Protein AF-0000000075214463 (afdb_homodimer)

Nearest PDB structures (foldseek):
  6qws-assembly1_A  TM=5.560E-01  e=2.422E+00  Thermochaetoides thermophila
  6qv4-assembly1_A  TM=4.604E-01  e=2.422E+00  Thermochaetoides thermophila
  6qv3-assembly1_A  TM=4.302E-01  e=2.264E+00  Thermochaetoides thermophila
  3jcm-assembly1_N  TM=4.268E-01  e=4.739E+00  Saccharomyces cerevisiae S288C
  5zwo-assembly1_D  TM=4.775E-01  e=9.917E+00  Saccharomyces cerevisiae S288C

Secondary structure (DSSP, 8-state):
--HHHHHHHHHHHHHHHHHHHHHH-GGGSTTS--B-HHHHHHHTT-----BTTB-HHHHTHHHHHHHHHHHHTTSEEE-TTT--EEE-/--HHHHHHHHHHHHHHHHHHHHHH-GGGSTTS--B-HHHHHHHTT-----BTTB-HHHHTHHHHHHHHHHHHTTSEEE-TTT--EEE-

pLDDT: mean 97.72, std 1.67, range [87.88, 98.88]

Solvent-accessible surface area (backbone atoms only — not comparable to full-atom values): 9210 Å² total; per-residue (Å²): 136,65,46,35,60,53,27,36,50,52,49,52,51,47,51,52,50,50,50,52,50,38,74,71,31,75,52,13,32,70,85,41,84,28,39,45,64,68,57,55,40,52,54,33,24,68,62,87,45,81,41,91,92,9,34,57,77,48,24,44,21,38,56,48,29,52,52,48,51,40,30,73,72,61,51,30,44,66,43,86,86,81,57,14,34,22,38,92,135,64,45,35,59,54,28,37,50,53,49,49,50,48,51,50,49,51,50,52,49,38,74,70,29,74,53,14,32,68,85,40,84,29,38,47,63,69,57,56,39,51,56,33,25,68,62,88,46,80,39,92,91,9,34,54,78,47,23,43,22,38,54,46,28,50,50,50,53,39,30,74,72,63,52,30,44,66,43,85,86,79,56,14,34,22,38,91

Organism: NCBI:txid290054

Radius of gyration: 16.47 Å; Cα contacts (8 Å, |Δi|>4): 300; chains: 2; bounding box: 28×50×42 Å

Structure (mmCIF, N/CA/C/O backbone):
data_AF-0000000075214463-model_v1
#
loop_
_entity.id
_entity.type
_entity.pdbx_description
1 polymer 'Uncharacterized protein'
#
loop_
_atom_site.group_PDB
_atom_site.id
_atom_site.type_symbol
_atom_site.label_atom_id
_atom_site.label_alt_id
_atom_site.label_comp_id
_atom_site.label_asym_id
_atom_site.label_entity_id
_atom_site.label_seq_id
_atom_site.pdbx_PDB_ins_code
_atom_site.Cartn_x
_atom_site.Cartn_y
_atom_site.Cartn_z
_atom_site.occupancy
_atom_site.B_iso_or_equiv
_atom_site.auth_seq_id
_atom_site.auth_comp_id
_atom_site.auth_asym_id
_atom_site.auth_atom_id
_atom_site.pdbx_PDB_model_num
ATOM 1 N N . MET A 1 1 ? 4.648 4.508 21.531 1 87.88 1 MET A N 1
ATOM 2 C CA . MET A 1 1 ? 4.25 3.527 20.531 1 87.88 1 MET A CA 1
ATOM 3 C C . MET A 1 1 ? 5.281 3.455 19.406 1 87.88 1 MET A C 1
ATOM 5 O O . MET A 1 1 ? 5.844 4.477 19 1 87.88 1 MET A O 1
ATOM 9 N N . ASN A 1 2 ? 5.734 2.227 18.984 1 97.06 2 ASN A N 1
ATOM 10 C CA . ASN A 1 2 ? 6.633 2.059 17.844 1 97.06 2 ASN A CA 1
ATOM 11 C C . ASN A 1 2 ? 5.859 1.895 16.531 1 97.06 2 ASN A C 1
ATOM 13 O O . ASN A 1 2 ? 5.426 0.791 16.203 1 97.06 2 ASN A O 1
ATOM 17 N N . TYR A 1 3 ? 5.68 2.943 15.836 1 98.31 3 TYR A N 1
ATOM 18 C CA . TYR A 1 3 ? 4.828 2.994 14.656 1 98.31 3 TYR A CA 1
ATOM 19 C C . TYR A 1 3 ? 5.406 2.145 13.523 1 98.31 3 TYR A C 1
ATOM 21 O O . TYR A 1 3 ? 4.664 1.477 12.805 1 98.31 3 TYR A O 1
ATOM 29 N N . VAL A 1 4 ? 6.73 2.131 13.422 1 98.38 4 VAL A N 1
ATOM 30 C CA . VAL A 1 4 ? 7.387 1.334 12.391 1 98.38 4 VAL A CA 1
ATOM 31 C C . VAL A 1 4 ? 7.062 -0.145 12.594 1 98.38 4 VAL A C 1
ATOM 33 O O . VAL A 1 4 ? 6.68 -0.839 11.648 1 98.38 4 VAL A O 1
ATOM 36 N N . SER A 1 5 ? 7.164 -0.502 13.797 1 98.56 5 SER A N 1
ATOM 37 C CA . SER A 1 5 ? 6.93 -1.909 14.109 1 98.56 5 SER A CA 1
ATOM 38 C C . SER A 1 5 ? 5.477 -2.295 13.867 1 98.56 5 SER A C 1
ATOM 40 O O . SER A 1 5 ? 5.195 -3.357 13.305 1 98.56 5 SER A O 1
ATOM 42 N N . LYS A 1 6 ? 4.621 -1.431 14.297 1 98.62 6 LYS A N 1
ATOM 43 C CA . LYS A 1 6 ? 3.201 -1.729 14.125 1 98.62 6 LYS A CA 1
ATOM 44 C C . LYS A 1 6 ? 2.82 -1.749 12.648 1 98.62 6 LYS A C 1
ATOM 46 O O . LYS A 1 6 ? 2.076 -2.627 12.203 1 98.62 6 LYS A O 1
ATOM 51 N N . GLY A 1 7 ? 3.32 -0.829 11.891 1 98.75 7 GLY A N 1
ATOM 52 C CA . GLY A 1 7 ? 3.062 -0.822 10.461 1 98.75 7 GLY A CA 1
ATOM 53 C C . GLY A 1 7 ? 3.619 -2.041 9.75 1 98.75 7 GLY A C 1
ATOM 54 O O . GLY A 1 7 ? 2.953 -2.621 8.891 1 98.75 7 GLY A O 1
ATOM 55 N N . THR A 1 8 ? 4.809 -2.416 10.156 1 98.5 8 THR A N 1
ATOM 56 C CA . THR A 1 8 ? 5.43 -3.6 9.578 1 98.5 8 THR A CA 1
ATOM 57 C C . THR A 1 8 ? 4.59 -4.844 9.852 1 98.5 8 THR A C 1
ATOM 59 O O . THR A 1 8 ? 4.434 -5.695 8.977 1 98.5 8 THR A O 1
ATOM 62 N N . GLU A 1 9 ? 4.066 -4.898 11.039 1 98.69 9 GLU A N 1
ATOM 63 C CA . GLU A 1 9 ? 3.213 -6.027 11.391 1 98.69 9 GLU A CA 1
ATOM 64 C C . GLU A 1 9 ? 1.96 -6.07 10.523 1 98.69 9 GLU A C 1
ATOM 66 O O . GLU A 1 9 ? 1.545 -7.141 10.07 1 98.69 9 GLU A O 1
ATOM 71 N N . LEU A 1 10 ? 1.381 -4.961 10.32 1 98.81 10 LEU A N 1
ATOM 72 C CA . LEU A 1 10 ? 0.191 -4.895 9.477 1 98.81 10 LEU A CA 1
ATOM 73 C C . LEU A 1 10 ? 0.532 -5.227 8.031 1 98.81 10 LEU A C 1
ATOM 75 O O . LEU A 1 10 ? -0.232 -5.914 7.348 1 98.81 10 LEU A O 1
ATOM 79 N N . CYS A 1 11 ? 1.697 -4.766 7.578 1 98.81 11 CYS A N 1
ATOM 80 C CA . CYS A 1 11 ? 2.145 -5.109 6.23 1 98.81 11 CYS A CA 1
ATOM 81 C C . CYS A 1 11 ? 2.361 -6.613 6.094 1 98.81 11 CYS A C 1
ATOM 83 O O . CYS A 1 11 ? 2.006 -7.203 5.074 1 98.81 11 CYS A O 1
ATOM 85 N N . LEU A 1 12 ? 2.904 -7.207 7.105 1 98.62 12 LEU A N 1
ATOM 86 C CA . LEU A 1 12 ? 3.123 -8.648 7.078 1 98.62 12 LEU A CA 1
ATOM 87 C C . LEU A 1 12 ? 1.796 -9.398 7.07 1 98.62 12 LEU A C 1
ATOM 89 O O . LEU A 1 12 ? 1.67 -10.438 6.426 1 98.62 12 LEU A O 1
ATOM 93 N N . ALA A 1 13 ? 0.862 -8.867 7.762 1 98.88 13 ALA A N 1
ATOM 94 C CA . ALA A 1 13 ? -0.467 -9.477 7.742 1 98.88 13 ALA A CA 1
ATOM 95 C C . ALA A 1 13 ? -1.084 -9.398 6.348 1 98.88 13 ALA A C 1
ATOM 97 O O . ALA A 1 13 ? -1.732 -10.344 5.895 1 98.88 13 ALA A O 1
ATOM 98 N N . ILE A 1 14 ? -0.872 -8.32 5.68 1 98.88 14 ILE A N 1
ATOM 99 C CA . ILE A 1 14 ? -1.401 -8.164 4.328 1 98.88 14 ILE A CA 1
ATOM 100 C C . ILE A 1 14 ? -0.676 -9.109 3.377 1 98.88 14 ILE A C 1
ATOM 102 O O . ILE A 1 14 ? -1.3 -9.727 2.508 1 98.88 14 ILE A O 1
ATOM 106 N N . LYS A 1 15 ? 0.61 -9.203 3.566 1 98.88 15 LYS A N 1
ATOM 107 C CA . LYS A 1 15 ? 1.362 -10.148 2.746 1 98.88 15 LYS A CA 1
ATOM 108 C C . LYS A 1 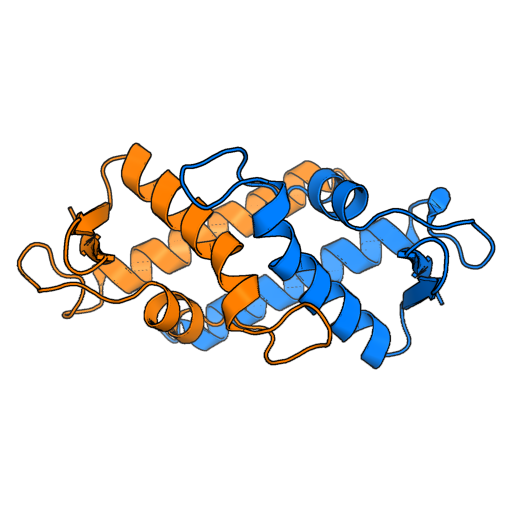15 ? 0.809 -11.562 2.889 1 98.88 15 LYS A C 1
ATOM 110 O O . LYS A 1 15 ? 0.649 -12.273 1.896 1 98.88 15 LYS A O 1
ATOM 115 N N . GLU A 1 16 ? 0.545 -11.93 4.094 1 98.81 16 GLU A N 1
ATOM 116 C CA . GLU A 1 16 ? -0.028 -13.25 4.336 1 98.81 16 GLU A CA 1
ATOM 117 C C . GLU A 1 16 ? -1.406 -13.383 3.693 1 98.81 16 GLU A C 1
ATOM 119 O O . GLU A 1 16 ? -1.752 -14.438 3.16 1 98.81 16 GLU A O 1
ATOM 124 N N . LEU A 1 17 ? -2.162 -12.352 3.797 1 98.88 17 LEU A N 1
ATOM 125 C CA . LEU A 1 17 ? -3.49 -12.336 3.193 1 98.88 17 LEU A CA 1
ATOM 126 C C . LEU A 1 17 ? -3.404 -12.539 1.685 1 98.88 17 LEU A C 1
ATOM 128 O O . LEU A 1 17 ? -4.148 -13.344 1.118 1 98.88 17 LEU A O 1
ATOM 132 N N . VAL A 1 18 ? -2.51 -11.82 1.04 1 98.88 18 VAL A N 1
ATOM 133 C CA . VAL A 1 18 ? -2.35 -11.898 -0.409 1 98.88 18 VAL A CA 1
ATOM 134 C C . VAL A 1 18 ? -1.896 -13.297 -0.809 1 98.88 18 VAL A C 1
ATOM 136 O O . VAL A 1 18 ? -2.426 -13.883 -1.758 1 98.88 18 VAL A O 1
ATOM 139 N N . PHE A 1 19 ? -0.957 -13.805 -0.072 1 98.88 19 PHE A N 1
ATOM 140 C CA . PHE A 1 19 ? -0.477 -15.148 -0.379 1 98.88 19 PHE A CA 1
ATOM 141 C C . PHE A 1 19 ? -1.588 -16.172 -0.201 1 98.88 19 PHE A C 1
ATOM 143 O O . PHE A 1 19 ? -1.732 -17.094 -1.016 1 98.88 19 PHE A O 1
ATOM 150 N N . ASP A 1 20 ? -2.338 -16.062 0.846 1 98.88 20 ASP A N 1
ATOM 151 C CA . ASP A 1 20 ? -3.461 -16.969 1.092 1 98.88 20 ASP A CA 1
ATOM 152 C C . ASP A 1 20 ? -4.488 -16.891 -0.034 1 98.88 20 ASP A C 1
ATOM 154 O O . ASP A 1 20 ? -5.012 -17.906 -0.482 1 98.88 20 ASP A O 1
ATOM 158 N N . TYR A 1 21 ? -4.812 -15.68 -0.484 1 98.88 21 TYR A N 1
ATOM 159 C CA . TYR A 1 21 ? -5.711 -15.5 -1.62 1 98.88 21 TYR A CA 1
ATOM 160 C C . TYR A 1 21 ? -5.199 -16.25 -2.844 1 98.88 21 TYR A C 1
ATOM 162 O O . TYR A 1 21 ? -5.945 -17 -3.475 1 98.88 21 TYR A O 1
ATOM 170 N N . MET A 1 22 ? -3.932 -16.031 -3.119 1 98.75 22 MET A N 1
ATOM 171 C CA . MET A 1 22 ? -3.365 -16.641 -4.324 1 98.75 22 MET A CA 1
ATOM 172 C C . MET A 1 22 ? -3.35 -18.156 -4.215 1 98.75 22 MET A C 1
ATOM 174 O O . MET A 1 22 ? -3.637 -18.859 -5.191 1 98.75 22 MET A O 1
ATOM 178 N N . LYS A 1 23 ? -3.078 -18.656 -3.043 1 98.31 23 LYS A N 1
ATOM 179 C CA . LYS A 1 23 ? -3.047 -20.109 -2.816 1 98.31 23 LYS A CA 1
ATOM 180 C C . LYS A 1 23 ? -4.422 -20.719 -3.043 1 98.31 23 LYS A C 1
ATOM 182 O O . LYS A 1 23 ? -4.527 -21.859 -3.492 1 98.31 23 LYS A O 1
ATOM 187 N N . ASN A 1 24 ? -5.402 -19.906 -2.818 1 98.12 24 ASN A N 1
ATOM 188 C CA . ASN A 1 24 ? -6.754 -20.453 -2.867 1 98.12 24 ASN A CA 1
ATOM 189 C C . ASN A 1 24 ? -7.488 -20.031 -4.133 1 98.12 24 ASN A C 1
ATOM 191 O O . ASN A 1 24 ? -8.68 -20.312 -4.293 1 98.12 24 ASN A O 1
ATOM 195 N N . SER A 1 25 ? -6.906 -19.344 -4.934 1 97.69 25 SER A N 1
ATOM 196 C CA . SER A 1 25 ? -7.473 -18.938 -6.219 1 97.69 25 SER A CA 1
ATOM 197 C C . SER A 1 25 ? -7.074 -19.906 -7.32 1 97.69 25 SER A C 1
ATOM 199 O O . SER A 1 25 ? -5.887 -20.078 -7.617 1 97.69 25 SER A O 1
ATOM 201 N N . PRO A 1 26 ? -8.039 -20.469 -8 1 97.62 26 PRO A N 1
ATOM 202 C CA . PRO A 1 26 ? -7.691 -21.391 -9.086 1 97.62 26 PRO A CA 1
ATOM 203 C C . PRO A 1 26 ? -6.898 -20.719 -10.203 1 97.62 26 PRO A C 1
ATOM 205 O O . PRO A 1 26 ? -6.07 -21.359 -10.852 1 97.62 26 PRO A O 1
ATOM 208 N N . ASP A 1 27 ? -7.043 -19.484 -10.422 1 98 27 ASP A N 1
ATOM 209 C CA . ASP A 1 27 ? -6.383 -18.734 -11.484 1 98 27 ASP A CA 1
ATOM 210 C C . ASP A 1 27 ? -4.914 -18.484 -11.148 1 98 27 ASP A C 1
ATOM 212 O O . ASP A 1 27 ? -4.129 -18.109 -12.023 1 98 27 ASP A O 1
ATOM 216 N N . CYS A 1 28 ? -4.535 -18.719 -9.898 1 98.38 28 CYS A N 1
ATOM 217 C CA . CYS A 1 28 ? -3.156 -18.484 -9.477 1 98.38 28 CYS A CA 1
ATOM 218 C C . CYS A 1 28 ? -2.441 -19.797 -9.203 1 98.38 28 CYS A C 1
ATOM 220 O O . CYS A 1 28 ? -1.307 -19.797 -8.719 1 98.38 28 CYS A O 1
ATOM 222 N N . ALA A 1 29 ? -3.111 -20.891 -9.516 1 97.75 29 ALA A N 1
ATOM 223 C CA . ALA A 1 29 ? -2.521 -22.203 -9.25 1 97.75 29 ALA A CA 1
ATOM 224 C C . ALA A 1 29 ? -1.209 -22.375 -10.016 1 97.75 29 ALA A C 1
ATOM 226 O O . ALA A 1 29 ? -0.957 -21.672 -10.992 1 97.75 29 ALA A O 1
ATOM 227 N N . VAL A 1 30 ? -0.388 -23.328 -9.648 1 96.69 30 VAL A N 1
ATOM 228 C CA . VAL A 1 30 ? 0.958 -23.578 -10.156 1 96.69 30 VAL A CA 1
ATOM 229 C C . VAL A 1 30 ? 0.915 -23.734 -11.68 1 96.69 30 VAL A C 1
ATOM 231 O O . VAL A 1 30 ? 1.796 -23.25 -12.391 1 96.69 30 VAL A O 1
ATOM 234 N N . TYR A 1 31 ? -0.085 -24.266 -12.258 1 94.94 31 TYR A N 1
ATOM 235 C CA . TYR A 1 31 ? -0.129 -24.547 -13.688 1 94.94 31 TYR A CA 1
ATOM 236 C C . TYR A 1 31 ? -1.122 -23.625 -14.398 1 94.94 31 TYR A C 1
ATOM 238 O O . TYR A 1 31 ? -1.447 -23.844 -15.562 1 94.94 31 TYR A O 1
ATOM 246 N N . ALA A 1 32 ? -1.645 -22.75 -13.672 1 97.38 32 ALA A N 1
ATOM 247 C CA . ALA A 1 32 ? -2.592 -21.812 -14.273 1 97.38 32 ALA A CA 1
ATOM 248 C C . ALA A 1 32 ? -1.863 -20.672 -14.977 1 97.38 32 ALA A C 1
ATOM 250 O O . ALA A 1 32 ? -0.644 -20.531 -14.844 1 97.38 32 ALA A O 1
ATOM 251 N N . ASP A 1 33 ? -2.508 -19.844 -15.688 1 96.69 33 ASP A N 1
ATOM 252 C CA . ASP A 1 33 ? -1.944 -18.719 -16.422 1 96.69 33 ASP A CA 1
ATOM 253 C C . ASP A 1 33 ? -1.495 -17.609 -15.469 1 96.69 33 ASP A C 1
ATOM 255 O O . ASP A 1 33 ? -0.559 -16.875 -15.773 1 96.69 33 ASP A O 1
ATOM 259 N N . GLY A 1 34 ? -2.146 -17.5 -14.32 1 98.38 34 GLY A N 1
ATOM 260 C CA . GLY A 1 34 ? -1.849 -16.438 -13.383 1 98.38 34 GLY A CA 1
ATOM 261 C C . GLY A 1 34 ? -2.816 -15.273 -13.469 1 98.38 34 GLY A C 1
ATOM 262 O O . GLY A 1 34 ? -3.723 -15.273 -14.305 1 98.38 34 GLY A O 1
ATOM 263 N N . LEU A 1 35 ? -2.668 -14.352 -12.562 1 98.62 35 LEU A N 1
ATOM 264 C CA . LEU A 1 35 ? -3.488 -13.148 -12.516 1 98.62 35 LEU A CA 1
ATOM 265 C C . LEU A 1 35 ? -2.621 -11.898 -12.617 1 98.62 35 LEU A C 1
ATOM 267 O O . LEU A 1 35 ? -1.496 -11.875 -12.109 1 98.62 35 LEU A O 1
ATOM 271 N N . LYS A 1 36 ? -3.189 -10.898 -13.211 1 98 36 LYS A N 1
ATOM 272 C CA . LYS A 1 36 ? -2.547 -9.586 -13.172 1 98 36 LYS A CA 1
ATOM 273 C C . LYS A 1 36 ? -2.539 -9.023 -11.758 1 98 36 LYS A C 1
ATOM 275 O O . LYS A 1 36 ? -3.473 -9.258 -10.984 1 98 36 LYS A O 1
ATOM 280 N N . GLN A 1 37 ? -1.529 -8.25 -11.492 1 97.31 37 GLN A N 1
ATOM 281 C CA . GLN A 1 37 ? -1.415 -7.684 -10.156 1 97.31 37 GLN A CA 1
ATOM 282 C C . GLN A 1 37 ? -2.637 -6.836 -9.812 1 97.31 37 GLN A C 1
ATOM 284 O O . GLN A 1 37 ? -3.045 -6.773 -8.648 1 97.31 37 GLN A O 1
ATOM 289 N N . ALA A 1 38 ? -3.252 -6.133 -10.828 1 97.75 38 ALA A N 1
ATOM 290 C CA . ALA A 1 38 ? -4.426 -5.301 -10.578 1 97.75 38 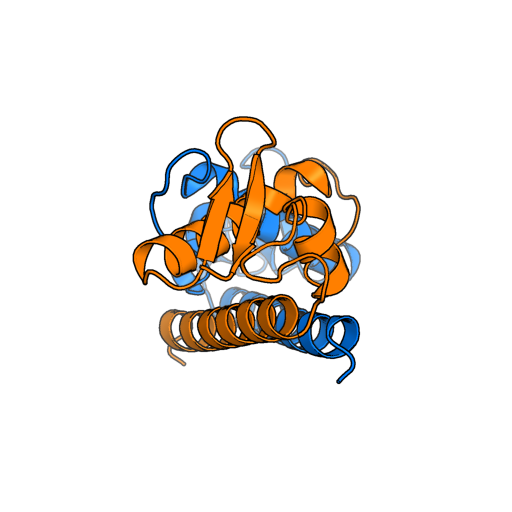ALA A CA 1
ATOM 291 C C . ALA A 1 38 ? -5.566 -6.129 -9.992 1 97.75 38 ALA A C 1
ATOM 293 O O . ALA A 1 38 ? -6.277 -5.668 -9.094 1 97.75 38 ALA A O 1
ATOM 294 N N . GLU A 1 39 ? -5.758 -7.281 -10.516 1 98 39 GLU A N 1
ATOM 295 C CA . GLU A 1 39 ? -6.812 -8.164 -10.016 1 98 39 GLU A CA 1
ATOM 296 C C . GLU A 1 39 ? -6.531 -8.609 -8.586 1 98 39 GLU A C 1
ATOM 298 O O . GLU A 1 39 ? -7.422 -8.586 -7.738 1 98 39 GLU A O 1
ATOM 303 N N . ILE A 1 40 ? -5.348 -9.016 -8.312 1 98.62 40 ILE A N 1
ATOM 304 C CA . ILE A 1 40 ? -4.953 -9.422 -6.965 1 98.62 40 ILE A CA 1
ATOM 305 C C . ILE A 1 40 ? -5.148 -8.258 -5.996 1 98.62 40 ILE A C 1
ATOM 307 O O . ILE A 1 40 ? -5.691 -8.43 -4.902 1 98.62 40 ILE A O 1
ATOM 311 N N . PHE A 1 41 ? -4.73 -7.078 -6.41 1 98.69 41 PHE A N 1
ATOM 312 C CA . PHE A 1 41 ? -4.828 -5.84 -5.645 1 98.69 41 PHE A CA 1
ATOM 313 C C . PHE A 1 41 ? -6.27 -5.578 -5.223 1 98.69 41 PHE A C 1
ATOM 315 O O . PHE A 1 41 ? -6.535 -5.281 -4.059 1 98.69 41 PHE A O 1
ATOM 322 N N . ARG A 1 42 ? -7.242 -5.738 -6.137 1 98.06 42 ARG A N 1
ATOM 323 C CA . ARG A 1 42 ? -8.648 -5.461 -5.887 1 98.06 42 ARG A CA 1
ATOM 324 C C . ARG A 1 42 ? -9.297 -6.582 -5.082 1 98.06 42 ARG A C 1
ATOM 326 O O . ARG A 1 42 ? -10.07 -6.324 -4.156 1 98.06 42 ARG A O 1
ATOM 333 N N . GLN A 1 43 ? -8.906 -7.805 -5.359 1 98.38 43 GLN A N 1
ATOM 334 C CA . GLN A 1 43 ? -9.523 -8.961 -4.711 1 98.38 43 GLN A CA 1
ATOM 335 C C . GLN A 1 43 ? -9.055 -9.102 -3.268 1 98.38 43 GLN A C 1
ATOM 337 O O . GLN A 1 43 ? -9.672 -9.82 -2.479 1 98.38 43 GLN A O 1
ATOM 342 N N . CYS A 1 44 ? -8.031 -8.367 -2.959 1 98.75 44 CYS A N 1
ATOM 343 C CA . CYS A 1 44 ? -7.539 -8.398 -1.586 1 98.75 44 CYS A CA 1
ATOM 344 C C . CYS A 1 44 ? -7.922 -7.121 -0.845 1 98.75 44 CYS A C 1
ATOM 346 O O . CYS A 1 44 ? -7.461 -6.887 0.274 1 98.75 44 CYS A O 1
ATOM 348 N N . GLY A 1 45 ? -8.648 -6.184 -1.473 1 98.44 45 GLY A N 1
ATOM 349 C CA . GLY A 1 45 ? -9.219 -5.031 -0.788 1 98.44 45 GLY A CA 1
ATOM 350 C C . GLY A 1 45 ? -8.195 -3.945 -0.505 1 98.44 45 GLY A C 1
ATOM 351 O O . GLY A 1 45 ? -8.328 -3.203 0.47 1 98.44 45 GLY A O 1
ATOM 352 N N . LEU A 1 46 ? -7.199 -3.846 -1.351 1 98.69 46 LEU A N 1
ATOM 353 C CA . LEU A 1 46 ? -6.07 -2.977 -1.037 1 98.69 46 LEU A CA 1
ATOM 354 C C . LEU A 1 46 ? -6.172 -1.659 -1.8 1 98.69 46 LEU A C 1
ATOM 356 O O . LEU A 1 46 ? -5.324 -0.78 -1.643 1 98.69 46 LEU A O 1
ATOM 360 N N . ASP A 1 47 ? -7.223 -1.556 -2.609 1 98.06 47 ASP A N 1
ATOM 361 C CA . ASP A 1 47 ? -7.449 -0.395 -3.465 1 98.06 47 ASP A CA 1
ATOM 362 C C . ASP A 1 47 ? -8.234 0.688 -2.723 1 98.06 47 ASP A C 1
ATOM 364 O O . ASP A 1 47 ? -9.336 0.441 -2.242 1 98.06 47 ASP A O 1
ATOM 368 N N . TRP A 1 48 ? -7.695 1.898 -2.686 1 97.5 48 TRP A N 1
ATOM 369 C CA . TRP A 1 48 ? -8.367 3.002 -2.006 1 97.5 48 TRP A CA 1
ATOM 370 C C . TRP A 1 48 ? -9.359 3.688 -2.938 1 97.5 48 TRP A C 1
ATOM 372 O O . TRP A 1 48 ? -10.148 4.531 -2.502 1 97.5 48 TRP A O 1
ATOM 382 N N . GLY A 1 49 ? -9.328 3.33 -4.199 1 96.38 49 GLY A N 1
ATOM 383 C CA . GLY A 1 49 ? -10.109 4.047 -5.191 1 96.38 49 GLY A CA 1
ATOM 384 C C . GLY A 1 49 ? -9.328 5.145 -5.891 1 96.38 49 GLY A C 1
ATOM 385 O O . GLY A 1 49 ? -8.102 5.062 -6.004 1 96.38 49 GLY A O 1
ATOM 386 N N . GLU A 1 50 ? -10.047 6.113 -6.496 1 97.25 50 GLU A N 1
ATOM 387 C CA . GLU A 1 50 ? -9.43 7.152 -7.312 1 97.25 50 GLU A CA 1
ATOM 388 C C . GLU A 1 50 ? -9.273 8.453 -6.527 1 97.25 50 GLU 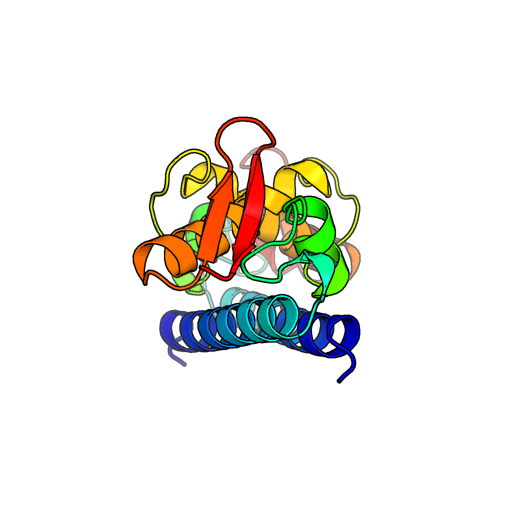A C 1
ATOM 390 O O . GLU A 1 50 ? -10.258 9.008 -6.031 1 97.25 50 GLU A O 1
ATOM 395 N N . TYR A 1 51 ? -8.031 8.945 -6.449 1 96.44 51 TYR A N 1
ATOM 396 C CA . TYR A 1 51 ? -7.707 10.227 -5.836 1 96.44 51 TYR A CA 1
ATOM 397 C C . TYR A 1 51 ? -6.742 11.023 -6.707 1 96.44 51 TYR A C 1
ATOM 399 O O . TYR A 1 51 ? -6.031 10.453 -7.539 1 96.44 51 TYR A O 1
ATOM 407 N N . PRO A 1 52 ? -6.75 12.352 -6.527 1 93.44 52 PRO A N 1
ATOM 408 C CA . PRO A 1 52 ? -5.754 13.141 -7.254 1 93.44 52 PRO A CA 1
ATOM 409 C C . PRO A 1 52 ? -4.324 12.695 -6.957 1 93.44 52 PRO A C 1
ATOM 411 O O . PRO A 1 52 ? -3.947 12.547 -5.793 1 93.44 52 PRO A O 1
ATOM 414 N N . ASN A 1 53 ? -3.537 12.352 -8.031 1 91.88 53 ASN A N 1
ATOM 415 C CA . ASN A 1 53 ? -2.141 11.938 -7.98 1 91.88 53 ASN A CA 1
ATOM 416 C C . ASN A 1 53 ? -1.984 10.57 -7.309 1 91.88 53 ASN A C 1
ATOM 418 O O . ASN A 1 53 ? -0.899 10.234 -6.836 1 91.88 53 ASN A O 1
ATOM 422 N N . ALA A 1 54 ? -3.043 9.859 -7.141 1 96.38 54 ALA A N 1
ATOM 423 C CA . ALA A 1 54 ? -3.01 8.516 -6.559 1 96.38 54 ALA A CA 1
ATOM 424 C C . ALA A 1 54 ? -4.156 7.66 -7.09 1 96.38 54 ALA A C 1
ATOM 426 O O . ALA A 1 54 ? -5.008 7.211 -6.32 1 96.38 54 ALA A O 1
ATOM 427 N N . THR A 1 55 ? -4.062 7.43 -8.391 1 97.19 55 THR A N 1
ATOM 428 C CA . THR A 1 55 ? -5.07 6.574 -9.008 1 97.19 55 THR A CA 1
ATOM 429 C C . THR A 1 55 ? -4.867 5.117 -8.602 1 97.19 55 THR A C 1
ATOM 431 O O . THR A 1 55 ? -3.805 4.75 -8.102 1 97.19 55 THR A O 1
ATOM 434 N N . SER A 1 56 ? -5.922 4.387 -8.867 1 96.44 56 SER A N 1
ATOM 435 C CA . SER A 1 56 ? -5.812 2.955 -8.609 1 96.44 56 SER A CA 1
ATOM 436 C C . SER A 1 56 ? -4.594 2.359 -9.305 1 96.44 56 SER A C 1
ATOM 438 O O . SER A 1 56 ? -3.881 1.538 -8.727 1 96.44 56 SER A O 1
ATOM 440 N N . SER A 1 57 ? -4.293 2.783 -10.5 1 95.69 57 SER A N 1
ATOM 441 C CA . SER A 1 57 ? -3.182 2.264 -11.289 1 95.69 57 SER A CA 1
ATOM 442 C C . SER A 1 57 ? -1.84 2.633 -10.672 1 95.69 57 SER A C 1
ATOM 444 O O . SER A 1 57 ? -0.917 1.817 -10.641 1 95.69 57 SER A O 1
ATOM 446 N N . ASN A 1 58 ? -1.719 3.822 -10.094 1 96.12 58 ASN A N 1
ATOM 447 C CA . ASN A 1 58 ? -0.474 4.262 -9.477 1 96.12 58 ASN A CA 1
ATOM 448 C C . ASN A 1 58 ? -0.247 3.576 -8.133 1 96.12 58 ASN A C 1
ATOM 450 O O . ASN A 1 58 ? 0.894 3.303 -7.754 1 96.12 58 ASN A O 1
ATOM 454 N N . GLN A 1 59 ? -1.328 3.316 -7.477 1 97.88 59 GLN A N 1
ATOM 455 C CA . GLN A 1 59 ? -1.254 2.721 -6.145 1 97.88 59 GLN A CA 1
ATOM 456 C C . GLN A 1 59 ? -0.669 1.313 -6.203 1 97.88 59 GLN A C 1
ATOM 458 O O . GLN A 1 59 ? -0.102 0.83 -5.223 1 97.88 59 GLN A O 1
ATOM 463 N N . GLN A 1 60 ? -0.767 0.691 -7.309 1 97.44 60 GLN A N 1
ATOM 464 C CA . GLN A 1 60 ? -0.479 -0.733 -7.445 1 97.44 60 GLN A CA 1
ATOM 465 C C . GLN A 1 60 ? 1.014 -1.009 -7.301 1 97.44 60 GLN A C 1
ATOM 467 O O . GLN A 1 60 ? 1.423 -2.156 -7.105 1 97.44 60 GLN A O 1
ATOM 472 N N . TYR A 1 61 ? 1.85 -0.068 -7.387 1 97.75 61 TYR A N 1
ATOM 473 C CA . TYR A 1 61 ? 3.277 -0.297 -7.195 1 97.75 61 TYR A CA 1
ATOM 474 C C . TYR A 1 61 ? 3.561 -0.849 -5.805 1 97.75 61 TYR A C 1
ATOM 476 O O . TYR A 1 61 ? 4.516 -1.604 -5.609 1 97.75 61 TYR A O 1
ATOM 484 N N . TRP A 1 62 ? 2.668 -0.512 -4.906 1 98.5 62 TRP A N 1
ATOM 485 C CA . TRP A 1 62 ? 2.838 -0.997 -3.541 1 98.5 62 TRP A CA 1
ATOM 486 C C . TRP A 1 62 ? 2.631 -2.506 -3.469 1 98.5 62 TRP A C 1
ATOM 488 O O . TRP A 1 62 ? 3.424 -3.219 -2.85 1 98.5 62 TRP A O 1
ATOM 498 N N . ILE A 1 63 ? 1.578 -3.031 -4.129 1 98.44 63 ILE A N 1
ATOM 499 C CA . ILE A 1 63 ? 1.375 -4.477 -4.102 1 98.44 63 ILE A CA 1
ATOM 500 C C . ILE A 1 63 ? 2.424 -5.16 -4.977 1 98.44 63 ILE A C 1
ATOM 502 O O . ILE A 1 63 ? 2.805 -6.305 -4.719 1 98.44 63 ILE A O 1
ATOM 506 N N . VAL A 1 64 ? 2.969 -4.496 -6.012 1 98.38 64 VAL A N 1
ATOM 507 C CA . VAL A 1 64 ? 4.047 -5.09 -6.797 1 98.38 64 VAL A CA 1
ATOM 508 C C . VAL A 1 64 ? 5.238 -5.398 -5.887 1 98.38 64 VAL A C 1
ATOM 510 O O . VAL A 1 64 ? 5.828 -6.477 -5.973 1 98.38 64 VAL A O 1
ATOM 513 N N . ALA A 1 65 ? 5.59 -4.469 -5.031 1 98.62 65 ALA A N 1
ATOM 514 C CA . ALA A 1 65 ? 6.695 -4.691 -4.102 1 98.62 65 ALA A CA 1
ATOM 515 C C . ALA A 1 65 ? 6.414 -5.883 -3.191 1 98.62 65 ALA A C 1
ATOM 517 O O . ALA A 1 65 ? 7.293 -6.715 -2.963 1 98.62 65 ALA A O 1
ATOM 518 N N . LEU A 1 66 ? 5.219 -5.961 -2.729 1 98.75 66 LEU A N 1
ATOM 519 C CA . LEU A 1 66 ? 4.801 -7.082 -1.896 1 98.75 66 LEU A CA 1
ATOM 520 C C . LEU A 1 66 ? 4.934 -8.398 -2.652 1 98.75 66 LEU A C 1
ATOM 522 O O . LEU A 1 66 ? 5.445 -9.383 -2.111 1 98.75 66 LEU A O 1
ATOM 526 N N . LEU A 1 67 ? 4.457 -8.43 -3.904 1 98.75 67 LEU A N 1
ATOM 527 C CA . LEU A 1 67 ? 4.527 -9.633 -4.727 1 98.75 67 LEU A CA 1
ATOM 528 C C . LEU A 1 67 ? 5.977 -10.008 -5.02 1 98.75 67 LEU A C 1
ATOM 530 O O . LEU A 1 67 ? 6.324 -11.188 -5.043 1 98.75 67 LEU A O 1
ATOM 534 N N . ARG A 1 68 ? 6.824 -9.016 -5.172 1 98.69 68 ARG A N 1
ATOM 535 C CA . ARG A 1 68 ? 8.242 -9.273 -5.367 1 98.69 68 ARG A CA 1
ATOM 536 C C . ARG A 1 68 ? 8.875 -9.875 -4.113 1 98.69 68 ARG A C 1
ATOM 538 O O . ARG A 1 68 ? 9.766 -10.719 -4.199 1 98.69 68 ARG A O 1
ATOM 545 N N . GLU A 1 69 ? 8.438 -9.359 -2.975 1 98.38 69 GLU A N 1
ATOM 546 C CA . GLU A 1 69 ? 8.891 -9.953 -1.722 1 98.38 69 GLU A CA 1
ATOM 547 C C . GLU A 1 69 ? 8.516 -11.43 -1.646 1 98.38 69 GLU A C 1
ATOM 549 O O . GLU A 1 69 ? 9.352 -12.273 -1.31 1 98.38 69 GLU A O 1
ATOM 554 N N . LEU A 1 70 ? 7.277 -11.766 -1.962 1 98.69 70 LEU A N 1
ATOM 555 C CA . LEU A 1 70 ? 6.828 -13.156 -1.988 1 98.69 70 LEU A CA 1
ATOM 556 C C . LEU A 1 70 ? 7.629 -13.969 -3 1 98.69 70 LEU A C 1
ATOM 558 O O . LEU A 1 70 ? 7.934 -15.141 -2.762 1 98.69 70 LEU A O 1
ATOM 562 N N . GLU A 1 71 ? 7.914 -13.328 -4.133 1 98.62 71 GLU A N 1
ATOM 563 C CA . GLU A 1 71 ? 8.727 -13.984 -5.152 1 98.62 71 GLU A CA 1
ATOM 564 C C . GLU A 1 71 ? 10.125 -14.297 -4.629 1 98.62 71 GLU A C 1
ATOM 566 O O . GLU A 1 71 ? 10.641 -15.398 -4.84 1 98.62 71 GLU A O 1
ATOM 571 N N . SER A 1 72 ? 10.695 -13.398 -3.959 1 97.88 72 SER A N 1
ATOM 572 C CA . SER A 1 72 ? 12.031 -13.586 -3.4 1 97.88 72 SER A CA 1
ATOM 573 C C . SER A 1 72 ? 12.047 -14.711 -2.367 1 97.88 72 SER A C 1
ATOM 575 O O . SER A 1 72 ? 13.07 -15.352 -2.154 1 97.88 72 SER A O 1
ATOM 577 N N . GLU A 1 73 ? 10.977 -14.922 -1.748 1 98.12 73 GLU A N 1
ATOM 578 C CA . GLU A 1 73 ? 10.82 -15.984 -0.759 1 98.12 73 GLU A CA 1
ATOM 579 C C . GLU A 1 73 ? 10.555 -17.328 -1.43 1 98.12 73 GLU A C 1
ATOM 581 O O . GLU A 1 73 ? 10.438 -18.359 -0.754 1 98.12 73 GLU A O 1
ATOM 586 N N . GLY A 1 74 ? 10.383 -17.297 -2.848 1 98.31 74 GLY A N 1
ATOM 587 C CA . GLY A 1 74 ? 10.164 -18.516 -3.596 1 98.31 74 GLY A CA 1
ATOM 588 C C . GLY A 1 74 ? 8.727 -19 -3.549 1 98.31 74 GLY A C 1
ATOM 589 O O . GLY A 1 74 ? 8.453 -20.188 -3.807 1 98.31 74 GLY A O 1
ATOM 590 N N . LYS A 1 75 ? 7.762 -18.125 -3.201 1 98.69 75 LYS A N 1
ATOM 591 C CA . LYS A 1 75 ? 6.379 -18.531 -2.979 1 98.69 75 LYS A CA 1
ATOM 592 C C . LYS A 1 75 ? 5.531 -18.312 -4.227 1 98.69 75 LYS A C 1
ATOM 594 O O . LYS A 1 75 ? 4.598 -19.062 -4.496 1 98.69 75 LYS A O 1
ATOM 599 N N . VAL A 1 76 ? 5.863 -17.203 -4.91 1 98.75 76 VAL A N 1
ATOM 600 C CA . VAL A 1 76 ? 5.125 -16.875 -6.129 1 98.75 76 VAL A CA 1
ATOM 601 C C . VAL A 1 76 ? 6.102 -16.625 -7.273 1 98.75 76 VAL A C 1
ATOM 603 O O . VAL A 1 76 ? 7.312 -16.516 -7.055 1 98.75 76 VAL A O 1
ATOM 606 N N . GLN A 1 77 ? 5.582 -16.578 -8.492 1 98.44 77 GLN A N 1
ATOM 607 C CA . GLN A 1 77 ? 6.375 -16.25 -9.672 1 98.44 77 GLN A CA 1
ATOM 608 C C . GLN A 1 77 ? 5.574 -15.406 -10.664 1 98.44 77 GLN A C 1
ATOM 610 O O . GLN A 1 77 ? 4.344 -15.43 -10.648 1 98.44 77 GLN A O 1
ATOM 615 N N . ARG A 1 78 ? 6.289 -14.719 -11.43 1 97.81 78 ARG A N 1
ATOM 616 C CA . ARG A 1 78 ? 5.715 -13.859 -12.461 1 97.81 78 ARG A CA 1
ATOM 617 C C . ARG A 1 78 ? 6.102 -14.344 -13.852 1 97.81 78 ARG A C 1
ATOM 619 O O . ARG A 1 78 ? 7.277 -14.609 -14.117 1 97.81 78 ARG A O 1
ATOM 626 N N . ASP A 1 79 ? 5.152 -14.516 -14.648 1 96.38 79 ASP A N 1
ATOM 627 C CA . ASP A 1 79 ? 5.461 -14.812 -16.047 1 96.38 79 ASP A CA 1
ATOM 628 C C . ASP A 1 79 ? 6.027 -13.594 -16.75 1 96.38 79 ASP A C 1
ATOM 630 O O . ASP A 1 79 ? 5.422 -12.516 -16.734 1 96.38 79 ASP A O 1
ATOM 634 N N . VAL A 1 80 ? 7.086 -13.695 -17.484 1 93.25 80 VAL A N 1
ATOM 635 C CA . VAL A 1 80 ? 7.828 -12.578 -18.062 1 93.25 80 VAL A CA 1
ATOM 636 C C . VAL A 1 80 ? 7.043 -11.977 -19.219 1 93.25 80 VAL A C 1
ATOM 638 O O . VAL A 1 80 ? 7.012 -10.758 -19.391 1 93.25 80 VAL A O 1
ATOM 641 N N . ASP A 1 81 ? 6.324 -12.742 -19.922 1 94.62 81 ASP A N 1
ATOM 642 C CA . ASP A 1 81 ? 5.637 -12.281 -21.125 1 94.62 81 ASP A CA 1
ATOM 643 C C . ASP A 1 81 ? 4.266 -11.695 -20.781 1 94.62 81 ASP A C 1
ATOM 645 O O . ASP A 1 81 ? 3.947 -10.57 -21.172 1 94.62 81 ASP A O 1
ATOM 649 N N . SER A 1 82 ? 3.539 -12.398 -19.984 1 96 82 SER A N 1
ATOM 650 C CA . SER A 1 82 ? 2.17 -11.992 -19.688 1 96 82 SER A CA 1
ATOM 651 C C . SER A 1 82 ? 2.125 -11.031 -18.5 1 96 82 SER A C 1
ATOM 653 O O . SER A 1 82 ? 1.111 -10.367 -18.281 1 96 82 SER A O 1
ATOM 655 N N . LYS A 1 83 ? 3.162 -11.086 -17.719 1 96.31 83 LYS A N 1
ATOM 656 C CA . LYS A 1 83 ? 3.307 -10.273 -16.516 1 96.31 83 LYS A CA 1
ATOM 657 C C . LYS A 1 83 ? 2.311 -10.703 -15.438 1 96.31 83 LYS A C 1
ATOM 659 O O . LYS A 1 83 ? 2.002 -9.93 -14.531 1 96.31 83 LYS A O 1
ATOM 664 N N . LYS A 1 84 ? 1.733 -11.93 -15.562 1 98.62 84 LYS A N 1
ATOM 665 C CA . LYS A 1 84 ? 0.792 -12.477 -14.594 1 98.62 84 LYS A CA 1
ATOM 666 C C . LYS A 1 84 ? 1.525 -13.195 -13.461 1 98.62 84 LYS A C 1
ATOM 668 O O . LYS A 1 84 ? 2.654 -13.656 -13.648 1 98.62 84 LYS A O 1
ATOM 673 N N . TRP A 1 85 ? 0.857 -13.227 -12.328 1 98.75 85 TRP A N 1
ATOM 674 C CA . TRP A 1 85 ? 1.425 -13.812 -11.117 1 98.75 85 TRP A CA 1
ATOM 675 C C . TRP A 1 85 ? 0.699 -15.102 -10.742 1 98.75 85 TRP A C 1
ATOM 677 O O . TRP A 1 85 ? -0.527 -15.18 -10.844 1 98.75 85 TRP A O 1
ATOM 687 N N . ARG A 1 86 ? 1.461 -16.062 -10.281 1 98.69 86 ARG A N 1
ATOM 688 C CA . ARG A 1 86 ? 0.891 -17.328 -9.812 1 98.69 86 ARG A CA 1
ATOM 689 C C . ARG A 1 86 ? 1.772 -17.953 -8.742 1 98.69 86 ARG A C 1
ATOM 691 O O . ARG A 1 86 ? 2.891 -17.5 -8.5 1 98.69 86 ARG A O 1
ATOM 698 N N . ILE A 1 87 ? 1.203 -18.969 -8.109 1 98.69 87 ILE A N 1
ATOM 699 C CA . ILE A 1 87 ? 1.938 -19.719 -7.094 1 98.69 87 ILE A CA 1
ATOM 700 C C . ILE A 1 87 ? 3.107 -20.453 -7.742 1 98.69 87 ILE A C 1
ATOM 702 O O . ILE A 1 87 ? 2.99 -20.969 -8.859 1 98.69 87 ILE A O 1
ATOM 706 N N . LYS A 1 88 ? 4.176 -20.5 -7.086 1 97.44 88 LYS A N 1
ATOM 707 C CA . LYS A 1 88 ? 5.332 -21.25 -7.566 1 97.44 88 LYS A CA 1
ATOM 708 C C . LYS A 1 88 ? 5.23 -22.719 -7.164 1 97.44 88 LYS A C 1
ATOM 710 O O . LYS A 1 88 ? 4.75 -23.047 -6.074 1 97.44 88 LYS A O 1
ATOM 715 N N . MET B 1 1 ? -13.492 -17.531 3.047 1 88.12 1 MET B N 1
ATOM 716 C CA . MET B 1 1 ? -12.922 -16.297 3.564 1 88.12 1 MET B CA 1
ATOM 717 C C . MET B 1 1 ? -13.188 -15.133 2.607 1 88.12 1 MET B C 1
ATOM 719 O O . MET B 1 1 ? -13.133 -15.305 1.388 1 88.12 1 MET B O 1
ATOM 723 N N . ASN B 1 2 ? -13.695 -13.969 3.104 1 97.06 2 ASN B N 1
ATOM 724 C CA . ASN B 1 2 ? -13.867 -12.766 2.289 1 97.06 2 ASN B CA 1
ATOM 725 C C . ASN B 1 2 ? -12.609 -11.906 2.289 1 97.06 2 ASN B C 1
ATOM 727 O O . ASN B 1 2 ? -12.398 -11.109 3.205 1 97.06 2 ASN B O 1
ATOM 731 N N . TYR B 1 3 ? -11.805 -12.055 1.306 1 98.31 3 TYR B N 1
ATOM 732 C CA . TYR B 1 3 ? -10.484 -11.438 1.238 1 98.31 3 TYR B CA 1
ATOM 733 C C . TYR B 1 3 ? -10.602 -9.922 1.117 1 98.31 3 TYR B C 1
ATOM 735 O O . TYR B 1 3 ? -9.805 -9.18 1.706 1 98.31 3 TYR B O 1
ATOM 743 N N . VAL B 1 4 ? -11.617 -9.469 0.389 1 98.38 4 VAL B N 1
ATOM 744 C CA . VAL B 1 4 ? -11.828 -8.031 0.228 1 98.38 4 VAL B CA 1
ATOM 745 C C . VAL B 1 4 ? -12.086 -7.391 1.59 1 98.38 4 VAL B C 1
ATOM 747 O O . VAL B 1 4 ? -11.477 -6.375 1.931 1 98.38 4 VAL B O 1
ATOM 750 N N . SER B 1 5 ? -12.898 -8.047 2.295 1 98.56 5 SER B N 1
ATOM 751 C CA . SER B 1 5 ? -13.266 -7.504 3.6 1 98.56 5 SER B CA 1
ATOM 752 C C . SER B 1 5 ? -12.078 -7.5 4.551 1 98.56 5 SER B C 1
ATOM 754 O O . SER B 1 5 ? -11.852 -6.527 5.273 1 98.56 5 SER B O 1
ATOM 756 N N . LYS B 1 6 ? -11.367 -8.578 4.523 1 98.62 6 LYS B N 1
ATOM 757 C CA . LYS B 1 6 ? -10.219 -8.672 5.418 1 98.62 6 LYS B CA 1
ATOM 758 C C . LYS B 1 6 ? -9.141 -7.656 5.039 1 98.62 6 LYS B C 1
ATOM 760 O O . LYS B 1 6 ? -8.555 -7.012 5.91 1 98.62 6 LYS B O 1
ATOM 765 N N . GLY B 1 7 ? -8.891 -7.508 3.787 1 98.75 7 GLY B N 1
ATOM 766 C CA . GLY B 1 7 ? -7.93 -6.512 3.34 1 98.75 7 GLY B CA 1
ATOM 767 C C . GLY B 1 7 ? -8.344 -5.09 3.682 1 98.75 7 GLY B C 1
ATOM 768 O O . GLY B 1 7 ? -7.516 -4.289 4.121 1 98.75 7 GLY B O 1
ATOM 769 N N . THR B 1 8 ? -9.617 -4.828 3.516 1 98.5 8 THR B N 1
ATOM 770 C CA . THR B 1 8 ? -10.148 -3.51 3.846 1 98.5 8 THR B CA 1
ATOM 771 C C . THR B 1 8 ? -9.961 -3.209 5.332 1 98.5 8 THR B C 1
ATOM 773 O O . THR B 1 8 ? -9.609 -2.086 5.703 1 98.5 8 THR B O 1
ATOM 776 N N . GLU B 1 9 ? -10.172 -4.219 6.117 1 98.69 9 GLU B N 1
ATOM 777 C CA . GLU B 1 9 ? -9.984 -4.051 7.555 1 98.69 9 GLU B CA 1
ATOM 778 C C . GLU B 1 9 ? -8.531 -3.723 7.887 1 98.69 9 GLU B C 1
ATOM 780 O O . GLU B 1 9 ? -8.258 -2.863 8.727 1 98.69 9 GLU B O 1
ATOM 785 N N . LEU B 1 10 ? -7.645 -4.402 7.27 1 98.81 10 LEU B N 1
ATOM 786 C CA . LEU B 1 10 ? -6.227 -4.141 7.496 1 98.81 10 LEU B CA 1
ATOM 787 C C . LEU B 1 10 ? -5.84 -2.758 6.984 1 98.81 10 LEU B C 1
ATOM 789 O O . LEU B 1 10 ? -5.059 -2.049 7.625 1 98.81 10 LEU B O 1
ATOM 793 N N . CYS B 1 11 ? -6.418 -2.359 5.852 1 98.81 11 CYS B N 1
ATOM 794 C CA . CYS B 1 11 ? -6.176 -1.019 5.332 1 98.81 11 CYS B CA 1
ATOM 795 C C . CYS B 1 11 ? -6.691 0.044 6.293 1 98.81 11 CYS B C 1
ATOM 797 O O . CYS B 1 11 ? -6.035 1.063 6.512 1 98.81 11 CYS B O 1
ATOM 799 N N . LEU B 1 12 ? -7.828 -0.203 6.867 1 98.69 12 LEU B N 1
ATOM 800 C CA . LEU B 1 12 ? -8.391 0.742 7.828 1 98.69 12 LEU B CA 1
ATOM 801 C C . LEU B 1 12 ? -7.527 0.826 9.078 1 98.69 12 LEU B C 1
ATOM 803 O O . LEU B 1 12 ? -7.379 1.901 9.664 1 98.69 12 LEU B O 1
ATOM 807 N N . ALA B 1 13 ? -6.98 -0.274 9.438 1 98.88 13 ALA B N 1
ATOM 808 C CA . ALA B 1 13 ? -6.066 -0.266 10.578 1 98.88 13 ALA B CA 1
ATOM 809 C C . ALA B 1 13 ? -4.82 0.56 10.273 1 98.88 13 ALA B C 1
ATOM 811 O O . ALA B 1 13 ? -4.324 1.284 11.141 1 98.88 13 ALA B O 1
ATOM 812 N N . ILE B 1 14 ? -4.355 0.477 9.094 1 98.88 14 ILE B N 1
ATOM 813 C CA . ILE B 1 14 ? -3.18 1.249 8.703 1 98.88 14 ILE B CA 1
ATOM 814 C C . ILE B 1 14 ? -3.531 2.734 8.648 1 98.88 14 ILE B C 1
ATOM 816 O O . ILE B 1 14 ? -2.742 3.58 9.078 1 98.88 14 ILE B O 1
ATOM 820 N N . LYS B 1 15 ? -4.695 3.008 8.125 1 98.88 15 LYS B N 1
ATOM 821 C CA . LYS B 1 15 ? -5.141 4.398 8.109 1 98.88 15 LYS B CA 1
ATOM 822 C C . LYS B 1 15 ? -5.16 4.984 9.523 1 98.88 15 LYS B C 1
ATOM 824 O O . LYS B 1 15 ? -4.711 6.113 9.734 1 98.88 15 LYS B O 1
ATOM 829 N N . GLU B 1 16 ? -5.668 4.23 10.43 1 98.81 16 GLU B N 1
ATOM 830 C CA . GLU B 1 16 ? -5.699 4.68 11.812 1 98.81 16 GLU B CA 1
ATOM 831 C C . GLU B 1 16 ? -4.289 4.855 12.367 1 98.81 16 GLU B C 1
ATOM 833 O O . GLU B 1 16 ? -4.023 5.793 13.125 1 98.81 16 GLU B O 1
ATOM 838 N N . LEU B 1 17 ? -3.445 3.943 12.031 1 98.88 17 LEU B N 1
ATOM 839 C CA . LEU B 1 17 ? -2.055 4.02 12.469 1 98.88 17 LEU B CA 1
ATOM 840 C C . LEU B 1 17 ? -1.395 5.297 11.961 1 98.88 17 LEU B C 1
ATOM 842 O O . LEU B 1 17 ? -0.719 5.992 12.719 1 98.88 17 LEU B O 1
ATOM 846 N N . VAL B 1 18 ? -1.583 5.605 10.695 1 98.88 18 VAL B N 1
ATOM 847 C CA . VAL B 1 18 ? -0.977 6.781 10.078 1 98.88 18 VAL B CA 1
ATOM 848 C C . VAL B 1 18 ? -1.526 8.047 10.734 1 98.88 18 VAL B C 1
ATOM 850 O O . VAL B 1 18 ? -0.768 8.961 11.062 1 98.88 18 VAL B O 1
ATOM 853 N N . PHE B 1 19 ? -2.805 8.055 10.922 1 98.88 19 PHE B N 1
ATOM 854 C CA . PHE B 1 19 ? -3.406 9.219 11.555 1 98.88 19 PHE B CA 1
ATOM 855 C C . PHE B 1 19 ? -2.891 9.391 12.977 1 98.88 19 PHE B C 1
ATOM 857 O O . PHE B 1 19 ? -2.605 10.516 13.406 1 98.88 19 PHE B O 1
ATOM 864 N N . ASP B 1 20 ? -2.795 8.336 13.711 1 98.88 20 ASP B N 1
ATOM 865 C CA . ASP B 1 20 ? -2.268 8.375 15.07 1 98.88 20 ASP B CA 1
ATOM 866 C C . ASP B 1 20 ? -0.827 8.883 15.086 1 98.88 20 ASP B C 1
ATOM 868 O O . ASP B 1 20 ? -0.456 9.688 15.945 1 98.88 20 ASP B O 1
ATOM 872 N N . TYR B 1 21 ? -0.006 8.414 14.172 1 98.88 21 TYR B N 1
ATOM 873 C CA . TYR B 1 21 ? 1.358 8.914 14.039 1 98.88 21 TYR B CA 1
ATOM 874 C C . TYR B 1 21 ? 1.373 10.422 13.836 1 98.88 21 TYR B C 1
ATOM 876 O O . TYR B 1 21 ? 2.096 11.141 14.531 1 98.88 21 TYR B O 1
ATOM 884 N N . MET B 1 22 ? 0.559 10.844 12.906 1 98.75 22 MET B N 1
ATOM 885 C CA . MET B 1 22 ? 0.56 12.266 12.57 1 98.75 22 MET B CA 1
ATOM 886 C C . MET B 1 22 ? 0.069 13.102 13.75 1 98.75 22 MET B C 1
ATOM 888 O O . MET B 1 22 ? 0.612 14.18 14.023 1 98.75 22 MET B O 1
ATOM 892 N N . LYS B 1 23 ? -0.897 12.609 14.461 1 98.38 23 LYS B N 1
ATOM 893 C CA . LYS B 1 23 ? -1.435 13.312 15.625 1 98.38 23 LYS B CA 1
ATOM 894 C C . LYS B 1 23 ? -0.374 13.477 16.703 1 98.38 23 LYS B C 1
ATOM 896 O O . LYS B 1 23 ? -0.368 14.469 17.438 1 98.38 23 LYS B O 1
ATOM 901 N N . ASN B 1 24 ? 0.524 12.555 16.688 1 98.19 24 ASN B N 1
ATOM 902 C CA . ASN B 1 24 ? 1.491 12.539 17.781 1 98.19 24 ASN B CA 1
ATOM 903 C C . ASN B 1 24 ? 2.861 13.031 17.312 1 98.19 24 ASN B C 1
ATOM 905 O O . ASN B 1 24 ? 3.824 13 18.078 1 98.19 24 ASN B O 1
ATOM 909 N N . SER B 1 25 ? 2.986 13.375 16.172 1 97.75 25 SER B N 1
ATOM 910 C CA . SER B 1 25 ? 4.219 13.945 15.641 1 97.75 25 SER B CA 1
ATOM 911 C C . SER B 1 25 ? 4.199 15.469 15.719 1 97.75 25 SER B C 1
ATOM 913 O O . SER B 1 25 ? 3.348 16.109 15.102 1 97.75 25 SER B O 1
ATOM 915 N N . PRO B 1 26 ? 5.176 16.031 16.375 1 97.69 26 PRO B N 1
ATOM 916 C CA . PRO B 1 26 ? 5.199 17.5 16.438 1 97.69 26 PRO B CA 1
ATOM 917 C C . PRO B 1 26 ? 5.328 18.156 15.062 1 97.69 26 PRO B C 1
ATOM 919 O O . PRO B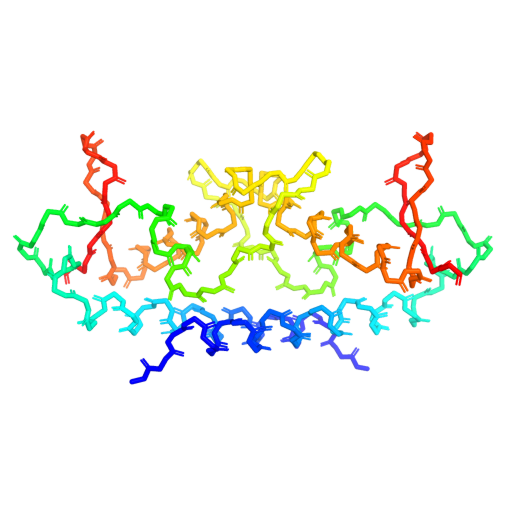 1 26 ? 4.812 19.25 14.852 1 97.69 26 PRO B O 1
ATOM 922 N N . ASP B 1 27 ? 5.902 17.547 14.125 1 98.06 27 ASP B N 1
ATOM 923 C CA . ASP B 1 27 ? 6.129 18.094 12.789 1 98.06 27 ASP B CA 1
ATOM 924 C C . ASP B 1 27 ? 4.836 18.094 11.969 1 98.06 27 ASP B C 1
ATOM 926 O O . ASP B 1 27 ? 4.754 18.734 10.93 1 98.06 27 ASP B O 1
ATOM 930 N N . CYS B 1 28 ? 3.814 17.375 12.453 1 98.44 28 CYS B N 1
ATOM 931 C CA . CYS B 1 28 ? 2.547 17.297 11.734 1 98.44 28 CYS B CA 1
ATOM 932 C C . CYS B 1 28 ? 1.462 18.078 12.469 1 98.44 28 CYS B C 1
ATOM 934 O O . CYS B 1 28 ? 0.293 18.047 12.078 1 98.44 28 CYS B O 1
ATOM 936 N N . ALA B 1 29 ? 1.864 18.797 13.5 1 97.88 29 ALA B N 1
ATOM 937 C CA . ALA B 1 29 ? 0.889 19.547 14.281 1 97.88 29 ALA B CA 1
ATOM 938 C C . ALA B 1 29 ? 0.168 20.578 13.414 1 97.88 29 ALA B C 1
ATOM 940 O O . ALA B 1 29 ? 0.66 20.953 12.352 1 97.88 29 ALA B O 1
ATOM 941 N N . VAL B 1 30 ? -0.952 21.094 13.859 1 96.88 30 VAL B N 1
ATOM 942 C CA . VAL B 1 30 ? -1.848 21.984 13.133 1 96.88 30 VAL B CA 1
ATOM 943 C C . VAL B 1 30 ? -1.078 23.219 12.672 1 96.88 30 VAL B C 1
ATOM 945 O O . VAL B 1 30 ? -1.291 23.703 11.555 1 96.88 30 VAL B O 1
ATOM 948 N N . TYR B 1 31 ? -0.095 23.688 13.352 1 95.06 31 TYR B N 1
ATOM 949 C CA . TYR B 1 31 ? 0.599 24.922 13.008 1 95.06 31 TYR B CA 1
ATOM 950 C C . TYR B 1 31 ? 2.021 24.641 12.539 1 95.06 31 TYR B C 1
ATOM 952 O O . TYR B 1 31 ? 2.824 25.562 12.383 1 95.06 31 TYR B O 1
ATOM 960 N N . ALA B 1 32 ? 2.316 23.422 12.438 1 97.5 32 ALA B N 1
ATOM 961 C CA . ALA B 1 32 ? 3.656 23.062 11.984 1 97.5 32 ALA B CA 1
ATOM 962 C C . ALA B 1 32 ? 3.752 23.094 10.461 1 97.5 32 ALA B C 1
ATOM 964 O O . ALA B 1 32 ? 2.738 23.25 9.773 1 97.5 32 ALA B O 1
ATOM 965 N N . ASP B 1 33 ? 4.879 22.969 9.891 1 96.75 33 ASP B N 1
ATOM 966 C CA . ASP B 1 33 ? 5.117 23 8.453 1 96.75 33 ASP B CA 1
ATOM 967 C C . ASP B 1 33 ? 4.574 21.75 7.777 1 96.75 33 ASP B C 1
ATOM 969 O O . ASP B 1 33 ? 4.191 21.781 6.605 1 96.75 33 ASP B O 1
ATOM 973 N N . GLY B 1 34 ? 4.527 20.656 8.5 1 98.38 34 GLY B N 1
ATOM 974 C CA . GLY B 1 34 ? 4.094 19.391 7.93 1 98.38 34 GLY B CA 1
ATOM 975 C C . GLY B 1 34 ? 5.246 18.484 7.523 1 98.38 34 GLY B C 1
ATOM 976 O O . GLY B 1 34 ? 6.414 18.875 7.656 1 98.38 34 GLY B O 1
ATOM 977 N N . LEU B 1 35 ? 4.914 17.297 7.133 1 98.62 35 LEU B N 1
ATOM 978 C CA . LEU B 1 35 ? 5.883 16.312 6.68 1 98.62 35 LEU B CA 1
ATOM 979 C C . LEU B 1 35 ? 5.582 15.867 5.25 1 98.62 35 LEU B C 1
ATOM 981 O O . LEU B 1 35 ? 4.418 15.789 4.852 1 98.62 35 LEU B O 1
ATOM 985 N N . LYS B 1 36 ? 6.633 15.555 4.562 1 98.06 36 LYS B N 1
ATOM 986 C CA . LYS B 1 36 ? 6.457 14.914 3.262 1 98.06 36 LYS B CA 1
ATOM 987 C C . LYS B 1 36 ? 5.871 13.508 3.414 1 98.06 36 LYS B C 1
ATOM 989 O O . LYS B 1 36 ? 6.156 12.812 4.391 1 98.06 36 LYS B O 1
ATOM 994 N N . GLN B 1 37 ? 5.137 13.141 2.4 1 97.44 37 GLN B N 1
ATOM 995 C CA . GLN B 1 37 ? 4.512 11.82 2.465 1 97.44 37 GLN B CA 1
ATOM 996 C C . GLN B 1 37 ? 5.559 10.719 2.607 1 97.44 37 GLN B C 1
ATOM 998 O O . GLN B 1 37 ? 5.301 9.688 3.234 1 97.44 37 GLN B O 1
ATOM 1003 N N . ALA B 1 38 ? 6.773 10.891 2.002 1 97.88 38 ALA B N 1
ATOM 1004 C CA . ALA B 1 38 ? 7.824 9.883 2.092 1 97.88 38 ALA B CA 1
ATOM 1005 C C . ALA B 1 38 ? 8.211 9.617 3.545 1 97.88 38 ALA B C 1
ATOM 1007 O O . ALA B 1 38 ? 8.445 8.469 3.934 1 97.88 38 ALA B O 1
ATOM 1008 N N . GLU B 1 39 ? 8.32 10.656 4.293 1 98.06 39 GLU B N 1
ATOM 1009 C CA . GLU B 1 39 ? 8.664 10.523 5.707 1 98.06 39 GLU B CA 1
ATOM 1010 C C . GLU B 1 39 ? 7.566 9.789 6.477 1 98.06 39 GLU B C 1
ATOM 1012 O O . GLU B 1 39 ? 7.852 8.891 7.27 1 98.06 39 GLU B O 1
ATOM 1017 N N . ILE B 1 40 ? 6.348 10.141 6.281 1 98.62 40 ILE B N 1
ATOM 1018 C CA . ILE B 1 40 ? 5.215 9.477 6.922 1 98.62 40 ILE B CA 1
ATOM 1019 C C . ILE B 1 40 ? 5.199 8 6.543 1 98.62 40 ILE B C 1
ATOM 1021 O O . ILE B 1 40 ? 5.02 7.133 7.402 1 98.62 40 ILE B O 1
ATOM 1025 N N . PHE B 1 41 ? 5.41 7.73 5.266 1 98.69 41 PHE B N 1
ATOM 1026 C CA . PHE B 1 41 ? 5.438 6.387 4.695 1 98.69 41 PHE B CA 1
ATOM 1027 C C . PHE B 1 41 ? 6.453 5.512 5.422 1 98.69 41 PHE B C 1
ATOM 1029 O O . PHE B 1 41 ? 6.141 4.387 5.812 1 98.69 41 PHE B O 1
ATOM 1036 N N . ARG B 1 42 ? 7.668 6.027 5.691 1 98.12 42 ARG B N 1
ATOM 1037 C CA . ARG B 1 42 ? 8.758 5.281 6.316 1 98.12 42 ARG B CA 1
ATOM 1038 C C . ARG B 1 42 ? 8.547 5.168 7.82 1 98.12 42 ARG B C 1
ATOM 1040 O O . ARG B 1 42 ? 8.766 4.105 8.406 1 98.12 42 ARG B O 1
ATOM 1047 N N . GLN B 1 43 ? 8.031 6.215 8.414 1 98.44 43 GLN B N 1
ATOM 1048 C CA . GLN B 1 43 ? 7.875 6.246 9.867 1 98.44 43 GLN B CA 1
ATOM 1049 C C . GLN B 1 43 ? 6.707 5.375 10.312 1 98.44 43 GLN B C 1
ATOM 1051 O O . GLN B 1 43 ? 6.586 5.047 11.5 1 98.44 43 GLN B O 1
ATOM 1056 N N . CYS B 1 44 ? 5.926 4.992 9.352 1 98.75 44 CYS B N 1
ATOM 1057 C CA . CYS B 1 44 ? 4.809 4.113 9.672 1 98.75 44 CYS B CA 1
ATOM 1058 C C . CYS B 1 44 ? 5.09 2.686 9.219 1 98.75 44 CYS B C 1
ATOM 1060 O O . CYS B 1 44 ? 4.203 1.83 9.258 1 98.75 44 CYS B O 1
ATOM 1062 N N . GLY B 1 45 ? 6.262 2.398 8.648 1 98.44 45 GLY B N 1
ATOM 1063 C CA . GLY B 1 45 ? 6.684 1.039 8.352 1 98.44 45 GLY B CA 1
ATOM 1064 C C . GLY B 1 45 ? 6.02 0.461 7.117 1 98.44 45 GLY B C 1
ATOM 1065 O O . GLY B 1 45 ? 5.832 -0.754 7.016 1 98.44 45 GLY B O 1
ATOM 1066 N N . LEU B 1 46 ? 5.676 1.304 6.184 1 98.69 46 LEU B N 1
ATOM 1067 C CA . LEU B 1 46 ? 4.844 0.861 5.07 1 98.69 46 LEU B CA 1
ATOM 1068 C C . LEU B 1 46 ? 5.691 0.628 3.82 1 98.69 46 LEU B C 1
ATOM 1070 O O . LEU B 1 46 ? 5.168 0.225 2.779 1 98.69 46 LEU B O 1
ATOM 1074 N N . ASP B 1 47 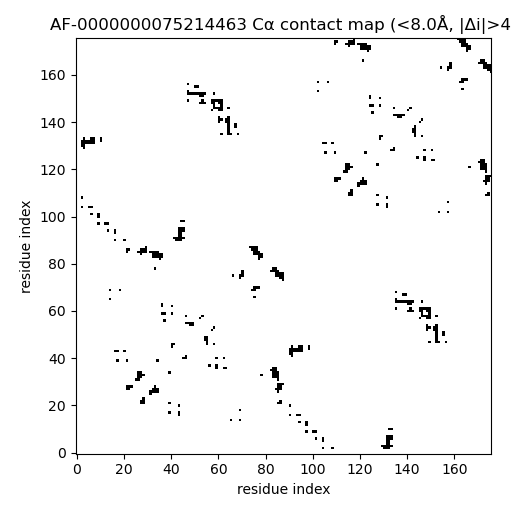? 6.988 0.898 3.963 1 98.06 47 ASP B N 1
ATOM 1075 C CA . ASP B 1 47 ? 7.938 0.785 2.859 1 98.06 47 ASP B CA 1
ATOM 1076 C C . ASP B 1 47 ? 8.492 -0.633 2.758 1 98.06 47 ASP B C 1
ATOM 1078 O O . ASP B 1 47 ? 9.07 -1.148 3.715 1 98.06 47 ASP B O 1
ATOM 1082 N N . TRP B 1 48 ? 8.375 -1.239 1.577 1 97.56 48 TRP B N 1
ATOM 1083 C CA . TRP B 1 48 ? 8.883 -2.594 1.378 1 97.56 48 TRP B CA 1
ATOM 1084 C C . TRP B 1 48 ? 10.359 -2.574 1.003 1 97.56 48 TRP B C 1
ATOM 1086 O O . TRP B 1 48 ? 11.016 -3.621 0.972 1 97.56 48 TRP B O 1
ATOM 1096 N N . GLY B 1 49 ? 10.891 -1.398 0.738 1 96.44 49 GLY B N 1
ATOM 1097 C CA . GLY B 1 49 ? 12.234 -1.297 0.197 1 96.44 49 GLY B CA 1
ATOM 1098 C C . GLY B 1 49 ? 12.266 -1.227 -1.318 1 96.44 49 GLY B C 1
ATOM 1099 O O . GLY B 1 49 ? 11.305 -0.771 -1.942 1 96.44 49 GLY B O 1
ATOM 1100 N N . GLU B 1 50 ? 13.422 -1.54 -1.918 1 97.38 50 GLU B N 1
ATOM 1101 C CA . GLU B 1 50 ? 13.633 -1.386 -3.355 1 97.38 50 GLU B CA 1
ATOM 1102 C C . GLU B 1 50 ? 13.453 -2.715 -4.086 1 97.38 50 GLU B C 1
ATOM 1104 O O . GLU B 1 50 ? 14.141 -3.691 -3.785 1 97.38 50 GLU B O 1
ATOM 1109 N N . TYR B 1 51 ? 12.539 -2.73 -5.074 1 96.5 51 TYR B N 1
ATOM 1110 C CA . TYR B 1 51 ? 12.312 -3.875 -5.949 1 96.5 51 TYR B CA 1
ATOM 1111 C C . TYR B 1 51 ? 12.203 -3.438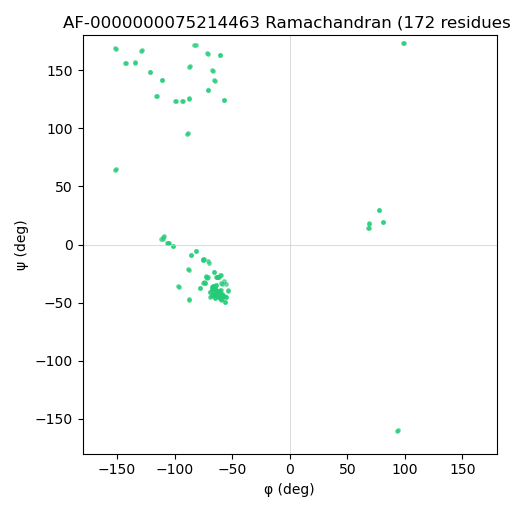 -7.402 1 96.5 51 TYR B C 1
ATOM 1113 O O . TYR B 1 51 ? 11.898 -2.275 -7.688 1 96.5 51 TYR B O 1
ATOM 1121 N N . PRO B 1 52 ? 12.477 -4.371 -8.32 1 93.62 52 PRO B N 1
ATOM 1122 C CA . PRO B 1 52 ? 12.266 -4.035 -9.727 1 93.62 52 PRO B CA 1
ATOM 1123 C C . PRO B 1 52 ? 10.836 -3.6 -10.023 1 93.62 52 PRO B C 1
ATOM 1125 O O . PRO B 1 52 ? 9.883 -4.281 -9.633 1 93.62 52 PRO B O 1
ATOM 1128 N N . ASN B 1 53 ? 10.656 -2.365 -10.617 1 91.94 53 ASN B N 1
ATOM 1129 C CA . ASN B 1 53 ? 9.391 -1.768 -11.008 1 91.94 53 ASN B CA 1
ATOM 1130 C C . ASN B 1 53 ? 8.539 -1.399 -9.797 1 91.94 53 ASN B C 1
ATOM 1132 O O . ASN B 1 53 ? 7.324 -1.238 -9.906 1 91.94 53 ASN B O 1
ATOM 1136 N N . ALA B 1 54 ? 9.125 -1.379 -8.656 1 96.38 54 ALA B N 1
ATOM 1137 C CA . ALA B 1 54 ? 8.43 -0.999 -7.426 1 96.38 54 ALA B CA 1
ATOM 1138 C C . ALA B 1 54 ? 9.398 -0.405 -6.406 1 96.38 54 ALA B C 1
ATOM 1140 O O . ALA B 1 54 ? 9.562 -0.943 -5.309 1 96.38 54 ALA B O 1
ATOM 1141 N N . THR B 1 55 ? 9.953 0.74 -6.824 1 97.19 55 THR B N 1
ATOM 1142 C CA . THR B 1 55 ? 10.852 1.439 -5.914 1 97.19 55 THR B CA 1
ATOM 1143 C C . THR B 1 55 ? 10.078 2.053 -4.754 1 97.19 55 THR B C 1
ATOM 1145 O O . THR B 1 55 ? 8.852 2.18 -4.816 1 97.19 55 THR B O 1
ATOM 1148 N N . SER B 1 56 ? 10.867 2.389 -3.762 1 96.62 56 SER B N 1
ATOM 1149 C CA . SER B 1 56 ? 10.242 3.074 -2.631 1 96.62 56 SER B CA 1
ATOM 1150 C C . SER B 1 56 ? 9.453 4.293 -3.092 1 96.62 56 SER B C 1
ATOM 1152 O O . SER B 1 56 ? 8.344 4.535 -2.611 1 96.62 56 SER B O 1
ATOM 1154 N N . SER B 1 57 ? 9.953 5.039 -4.039 1 95.81 57 SER B N 1
ATOM 1155 C CA . SER B 1 57 ? 9.305 6.25 -4.539 1 95.81 57 SER B CA 1
ATOM 1156 C C . SER B 1 57 ? 8.008 5.93 -5.262 1 95.81 57 SER B C 1
ATOM 1158 O O . SER B 1 57 ? 7.012 6.637 -5.105 1 95.81 57 SER B O 1
ATOM 1160 N N . ASN B 1 58 ? 7.949 4.832 -6 1 96.25 58 ASN B N 1
ATOM 1161 C CA . ASN B 1 58 ? 6.746 4.445 -6.727 1 96.25 58 ASN B CA 1
ATOM 1162 C C . ASN B 1 58 ? 5.672 3.904 -5.785 1 96.25 58 ASN B C 1
ATOM 1164 O O . ASN B 1 58 ? 4.48 4.094 -6.023 1 96.25 58 ASN B O 1
ATOM 1168 N N . GLN B 1 59 ? 6.117 3.275 -4.754 1 97.88 59 GLN B N 1
ATOM 1169 C CA . GLN B 1 59 ? 5.199 2.65 -3.809 1 97.88 59 GLN B CA 1
ATOM 1170 C C . GLN B 1 59 ? 4.363 3.699 -3.078 1 97.88 59 GLN B C 1
ATOM 1172 O O . GLN B 1 59 ? 3.262 3.404 -2.607 1 97.88 59 GLN B O 1
ATOM 1177 N N . GLN B 1 60 ? 4.844 4.875 -3.014 1 97.56 60 GLN B N 1
ATOM 1178 C CA . GLN B 1 60 ? 4.281 5.902 -2.145 1 97.56 60 GLN B CA 1
ATOM 1179 C C . GLN B 1 60 ? 2.926 6.379 -2.658 1 97.56 60 GLN B C 1
ATOM 1181 O O . GLN B 1 60 ? 2.176 7.035 -1.931 1 97.56 60 GLN B O 1
ATOM 1186 N N . TYR B 1 61 ? 2.559 6.102 -3.83 1 97.81 61 TYR B N 1
ATOM 1187 C CA . TYR B 1 61 ? 1.242 6.492 -4.32 1 97.81 61 TYR B CA 1
ATOM 1188 C C . TYR B 1 61 ? 0.139 5.855 -3.486 1 97.81 61 TYR B C 1
ATOM 1190 O O . TYR B 1 61 ? -0.944 6.426 -3.338 1 97.81 61 TYR B O 1
ATOM 1198 N N . TRP B 1 62 ? 0.493 4.738 -2.902 1 98.5 62 TRP B N 1
ATOM 1199 C CA . TRP B 1 62 ? -0.488 4.0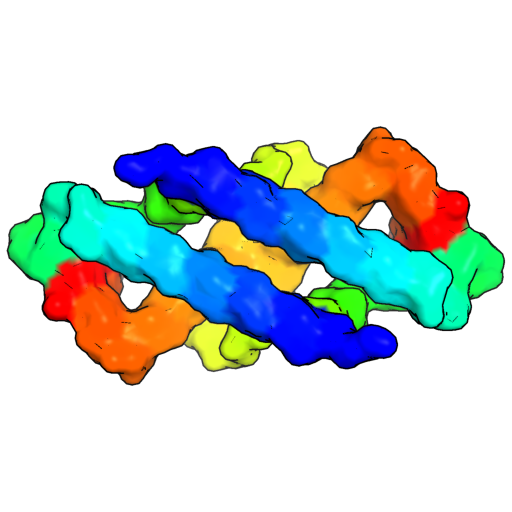47 -2.072 1 98.5 62 TRP B CA 1
ATOM 1200 C C . TRP B 1 62 ? -0.777 4.84 -0.8 1 98.5 62 TRP B C 1
ATOM 1202 O O . TRP B 1 62 ? -1.938 5.02 -0.424 1 98.5 62 TRP B O 1
ATOM 1212 N N . ILE B 1 63 ? 0.256 5.355 -0.127 1 98.5 63 ILE B N 1
ATOM 1213 C CA . ILE B 1 63 ? 0.01 6.145 1.074 1 98.5 63 ILE B CA 1
ATOM 1214 C C . ILE B 1 63 ? -0.57 7.504 0.689 1 98.5 63 ILE B C 1
ATOM 1216 O O . ILE B 1 63 ? -1.333 8.102 1.454 1 98.5 63 ILE B O 1
ATOM 1220 N N . VAL B 1 64 ? -0.279 8.039 -0.505 1 98.38 64 VAL B N 1
ATOM 1221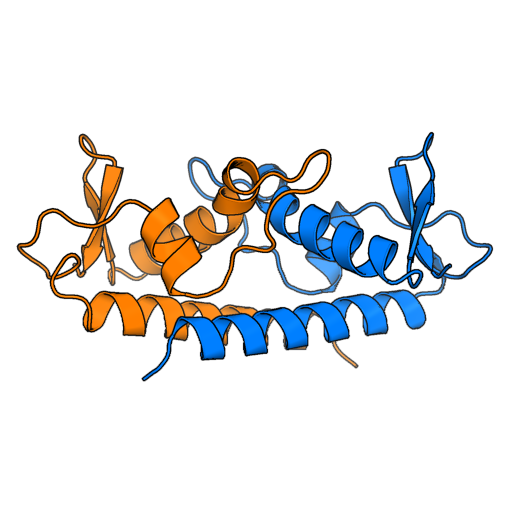 C CA . VAL B 1 64 ? -0.905 9.281 -0.94 1 98.38 64 VAL B CA 1
ATOM 1222 C C . VAL B 1 64 ? -2.422 9.109 -0.97 1 98.38 64 VAL B C 1
ATOM 1224 O O . VAL B 1 64 ? -3.16 9.984 -0.508 1 98.38 64 VAL B O 1
ATOM 1227 N N . ALA B 1 65 ? -2.889 8.008 -1.503 1 98.62 65 ALA B N 1
ATOM 1228 C CA . ALA B 1 65 ? -4.324 7.746 -1.542 1 98.62 65 ALA B CA 1
ATOM 1229 C C . ALA B 1 65 ? -4.91 7.695 -0.134 1 98.62 65 ALA B C 1
ATOM 1231 O O . ALA B 1 65 ? -5.973 8.266 0.125 1 98.62 65 ALA B O 1
ATOM 1232 N N . LEU B 1 66 ? -4.215 7.066 0.745 1 98.75 66 LEU B N 1
ATOM 1233 C CA . LEU B 1 66 ? -4.629 7 2.143 1 98.75 66 LEU B CA 1
ATOM 1234 C C . LEU B 1 66 ? -4.711 8.391 2.754 1 98.75 66 LEU B C 1
ATOM 1236 O O . LEU B 1 66 ? -5.68 8.719 3.443 1 98.75 66 LEU B O 1
ATOM 1240 N N . LEU B 1 67 ? -3.672 9.219 2.516 1 98.75 67 LEU B N 1
ATOM 1241 C CA . LEU B 1 67 ? -3.641 10.578 3.047 1 98.75 67 LEU B CA 1
ATOM 1242 C C . LEU B 1 67 ? -4.762 11.422 2.449 1 98.75 67 LEU B C 1
ATOM 1244 O O . LEU B 1 67 ? -5.359 12.25 3.145 1 98.75 67 LEU B O 1
ATOM 1248 N N . ARG B 1 68 ? -5.09 11.172 1.194 1 98.69 68 ARG B N 1
ATOM 1249 C CA . ARG B 1 68 ? -6.203 11.867 0.562 1 98.69 68 ARG B CA 1
ATOM 1250 C C . ARG B 1 68 ? -7.531 11.461 1.187 1 98.69 68 ARG B C 1
ATOM 1252 O O . ARG B 1 68 ? -8.445 12.281 1.319 1 98.69 68 ARG B O 1
ATOM 1259 N N . GLU B 1 69 ? -7.633 10.188 1.507 1 98.38 69 GLU B N 1
ATOM 1260 C CA . GLU B 1 69 ? -8.82 9.734 2.221 1 98.38 69 GLU B CA 1
ATOM 1261 C C . GLU B 1 69 ? -8.977 10.461 3.557 1 98.38 69 GLU B C 1
ATOM 1263 O O . GLU B 1 69 ? -10.055 10.945 3.887 1 98.38 69 GLU B O 1
ATOM 1268 N N . LEU B 1 70 ? -7.898 10.539 4.324 1 98.69 70 LEU B N 1
ATOM 1269 C CA . LEU B 1 70 ? -7.91 11.266 5.586 1 98.69 70 LEU B CA 1
ATOM 1270 C C . LEU B 1 70 ? -8.258 12.734 5.367 1 98.69 70 LEU B C 1
ATOM 1272 O O . LEU B 1 70 ? -8.945 13.344 6.184 1 98.69 70 LEU B O 1
ATOM 1276 N N . GLU B 1 71 ? -7.723 13.281 4.277 1 98.62 71 GLU B N 1
ATOM 1277 C CA . GLU B 1 71 ? -8.023 14.664 3.932 1 98.62 71 GLU B CA 1
ATOM 1278 C C . GLU B 1 71 ? -9.516 14.852 3.648 1 98.62 71 GLU B C 1
ATOM 1280 O O . GLU B 1 71 ? -10.125 15.812 4.117 1 98.62 71 GLU B O 1
ATOM 1285 N N . SER B 1 72 ? -10.07 13.969 2.945 1 97.81 72 SER B N 1
ATOM 1286 C CA . SER B 1 72 ? -11.492 14.031 2.619 1 97.81 72 SER B CA 1
ATOM 1287 C C . SER B 1 72 ? -12.352 13.93 3.875 1 97.81 72 SER B C 1
ATOM 1289 O O . SER B 1 72 ? -13.477 14.438 3.906 1 97.81 72 SER B O 1
ATOM 1291 N N . GLU B 1 73 ? -11.867 13.305 4.836 1 98.12 73 GLU B N 1
ATOM 1292 C CA . GLU B 1 73 ? -12.555 13.156 6.117 1 98.12 73 GLU B CA 1
ATOM 1293 C C . GLU B 1 73 ? -12.367 14.391 6.992 1 98.12 73 GLU B C 1
ATOM 1295 O O . GLU B 1 73 ? -12.914 14.469 8.094 1 98.12 73 GLU B O 1
ATOM 1300 N N . GLY B 1 74 ? -11.484 15.375 6.48 1 98.31 74 GLY B N 1
ATOM 1301 C CA . GLY B 1 74 ? -11.258 16.609 7.211 1 98.31 74 GLY B CA 1
ATOM 1302 C C . GLY B 1 74 ? -10.258 16.469 8.344 1 98.31 74 GLY B C 1
ATOM 1303 O O . GLY B 1 74 ? -10.242 17.297 9.266 1 98.31 74 GLY B O 1
ATOM 1304 N N . LYS B 1 75 ? -9.414 15.406 8.32 1 98.69 75 LYS B N 1
ATOM 1305 C CA . LYS B 1 75 ? -8.531 15.102 9.445 1 98.69 75 LYS B CA 1
ATOM 1306 C C . LYS B 1 75 ? -7.133 15.672 9.211 1 98.69 75 LYS B C 1
ATOM 1308 O O . LYS B 1 75 ? -6.449 16.062 10.156 1 98.69 75 LYS B O 1
ATOM 1313 N N . VAL B 1 76 ? -6.73 15.625 7.918 1 98.75 76 VAL B N 1
ATOM 1314 C CA . VAL B 1 76 ? -5.41 16.141 7.566 1 98.75 76 VAL B CA 1
ATOM 1315 C C . VAL B 1 76 ? -5.527 17.109 6.398 1 98.75 76 VAL B C 1
ATOM 1317 O O . VAL B 1 76 ? -6.586 17.219 5.777 1 98.75 76 VAL B O 1
ATOM 1320 N N . GLN B 1 77 ? -4.48 17.844 6.152 1 98.44 77 GLN B N 1
ATOM 1321 C CA . GLN B 1 77 ? -4.414 18.766 5.016 1 98.44 77 GLN B CA 1
ATOM 1322 C C . GLN B 1 77 ? -3.018 18.781 4.398 1 98.44 77 GLN B C 1
ATOM 1324 O O . GLN B 1 77 ? -2.037 18.438 5.062 1 98.44 77 GLN B O 1
ATOM 1329 N N . ARG B 1 78 ? -2.986 19.141 3.188 1 97.81 78 ARG B N 1
ATOM 1330 C CA . ARG B 1 78 ? -1.744 19.234 2.428 1 97.81 78 ARG B CA 1
ATOM 1331 C C . ARG B 1 78 ? -1.47 20.672 2.012 1 97.81 78 ARG B C 1
ATOM 1333 O O . ARG B 1 78 ? -2.35 21.344 1.474 1 97.81 78 ARG B O 1
ATOM 1340 N N . ASP B 1 79 ? -0.327 21.109 2.309 1 96.5 79 ASP B N 1
ATOM 1341 C CA . ASP B 1 79 ? 0.062 22.422 1.803 1 96.5 79 ASP B CA 1
ATOM 1342 C C . ASP B 1 79 ? 0.309 22.391 0.297 1 96.5 79 ASP B C 1
ATOM 1344 O O . ASP B 1 79 ? 1.069 21.547 -0.189 1 96.5 79 ASP B O 1
ATOM 1348 N N . VAL B 1 80 ? -0.181 23.281 -0.466 1 93.38 80 VAL B N 1
ATOM 1349 C CA . VAL B 1 80 ? -0.177 23.25 -1.925 1 93.38 80 VAL B CA 1
ATOM 1350 C C . VAL B 1 80 ? 1.231 23.531 -2.443 1 93.38 80 VAL B C 1
ATOM 1352 O O . VAL B 1 80 ? 1.674 22.938 -3.422 1 93.38 80 VAL B O 1
ATOM 1355 N N . ASP B 1 81 ? 1.962 24.312 -1.783 1 94.81 81 ASP B N 1
ATOM 1356 C CA . ASP B 1 81 ? 3.273 24.75 -2.262 1 94.81 81 ASP B CA 1
ATOM 1357 C C . ASP B 1 81 ? 4.359 23.766 -1.834 1 94.81 81 ASP B C 1
ATOM 1359 O O . ASP B 1 81 ? 5.129 23.281 -2.666 1 94.81 81 ASP B O 1
ATOM 1363 N N . SER B 1 82 ? 4.328 23.406 -0.59 1 96.25 82 SER B N 1
ATOM 1364 C CA . SER B 1 82 ? 5.391 22.547 -0.056 1 96.25 82 SER B CA 1
ATOM 1365 C C . SER B 1 82 ? 5.078 21.078 -0.265 1 96.25 82 SER B C 1
ATOM 1367 O O . SER B 1 82 ? 5.957 20.219 -0.132 1 96.25 82 SER B O 1
ATOM 1369 N N . LYS B 1 83 ? 3.814 20.797 -0.446 1 96.5 83 LYS B N 1
ATOM 1370 C CA . LYS B 1 83 ? 3.301 19.453 -0.64 1 96.5 83 LYS B CA 1
ATOM 1371 C C . LYS B 1 83 ? 3.428 18.625 0.638 1 96.5 83 LYS B C 1
ATOM 1373 O O . LYS B 1 83 ? 3.424 17.391 0.592 1 96.5 83 LYS B O 1
ATOM 1378 N N . LYS B 1 84 ? 3.602 19.297 1.812 1 98.62 84 LYS B N 1
ATOM 1379 C CA . LYS B 1 84 ? 3.703 18.641 3.109 1 98.62 84 LYS B CA 1
ATOM 1380 C C . LYS B 1 84 ? 2.324 18.422 3.729 1 98.62 84 LYS B C 1
ATOM 1382 O O . LYS B 1 84 ? 1.38 19.156 3.416 1 98.62 84 LYS B O 1
ATOM 1387 N N . TRP B 1 85 ? 2.27 17.406 4.555 1 98.75 85 TRP B N 1
ATOM 1388 C CA . TRP B 1 85 ? 1.017 17.016 5.188 1 98.75 85 TRP B CA 1
ATOM 1389 C C . TRP B 1 85 ? 1.046 17.297 6.684 1 98.75 85 TRP B C 1
ATOM 1391 O O . TRP B 1 85 ? 2.062 17.078 7.344 1 98.75 85 TRP B O 1
ATOM 1401 N N . ARG B 1 86 ? -0.08 17.75 7.203 1 98.69 86 ARG B N 1
ATOM 1402 C CA . ARG B 1 86 ? -0.219 18 8.633 1 98.69 86 ARG B CA 1
ATOM 1403 C C . ARG B 1 86 ? -1.664 17.812 9.086 1 98.69 86 ARG B C 1
ATOM 1405 O O . ARG B 1 86 ? -2.562 17.656 8.258 1 98.69 86 ARG B O 1
ATOM 1412 N N . ILE B 1 87 ? -1.807 17.781 10.398 1 98.69 87 ILE B N 1
ATOM 1413 C CA . ILE B 1 87 ? -3.137 17.672 10.984 1 98.69 87 ILE B CA 1
ATOM 1414 C C . ILE B 1 87 ? -3.951 18.922 10.664 1 98.69 87 ILE B C 1
ATOM 1416 O O . ILE B 1 87 ? -3.416 20.031 10.656 1 98.69 87 ILE B O 1
ATOM 1420 N N . LYS B 1 88 ? -5.156 18.766 10.391 1 97.5 88 LYS B N 1
ATOM 1421 C CA . LYS B 1 88 ? -6.047 19.891 10.164 1 97.5 88 LYS B CA 1
ATOM 1422 C C . LYS B 1 88 ? -6.559 20.469 11.477 1 97.5 88 LYS B C 1
ATOM 1424 O O . LYS B 1 88 ? -6.809 19.734 12.43 1 97.5 88 LYS B O 1
#

Foldseek 3Di:
DPPVVVVVVVLVVLLVLLLVVQPPDPCQEPPHPAAALLVSCVVSPVAPDCDVVDHSVNVSVVVVVSLVVCVVVVQKDADPVVRGIHGD/DPPVVVVVVVLVVLLVLLLVVQPPDPCQEPPHPAAALLVSCVVSPVAPDCDVVDHSVNVSVVVVVSLVVCVVVVQKDADPVVRGIHGD

Sequence (176 aa):
MNYVSKGTELCLAIKELVFDYMKNSPDCAVYADGLKQAEIFRQCGLDWGEYPNATSSNQQYWIVALLRELESEGKVQRDVDSKKWRIKMNYVSKGTELCLAIKELVFDYMKNSPDCAVYADGLKQAEIFRQCGLDWGEYPNATSSNQQYWIVALLRELESEGKVQRDVDSKKWRIK